Protein AF-A0A8T7BWS6-F1 (afdb_monomer)

Solvent-accessible surface area (backbone atoms only — not comparable to full-atom values): 8109 Å² total; per-residue (Å²): 138,86,87,88,76,85,82,79,82,78,81,79,79,80,74,81,77,80,73,77,82,81,81,38,69,75,46,78,48,73,54,83,67,42,82,46,78,58,85,88,44,56,94,54,42,42,27,29,41,38,41,35,36,41,31,28,43,41,54,54,84,39,82,90,44,67,82,48,80,64,45,87,76,49,72,64,61,97,77,20,35,72,50,74,46,78,51,78,46,79,44,48,64,49,69,88,61,50,89,88,73,85,92,81,78,89,37,79,95,73,46,69,58,68,66,72,57,57,89,63,82,128

Secondary structure (DSSP, 8-state):
------------------------EEEEEEPPPEEE--GGGGGG--EEEEEEEEEEEE-TT-TTSTTSTTTTTS-EETTEEEEEEEEEEEEESSGGG--S-------GGG--HHHHSTT---

Structure (mmCIF, N/CA/C/O backbone):
data_AF-A0A8T7BWS6-F1
#
_entry.id   AF-A0A8T7BWS6-F1
#
loop_
_atom_site.group_PDB
_atom_site.id
_atom_site.type_symbol
_atom_site.label_atom_id
_atom_site.label_alt_id
_atom_site.label_comp_id
_atom_site.label_asym_id
_atom_site.label_entity_id
_atom_site.label_seq_id
_atom_site.pdbx_PDB_ins_code
_atom_site.Cartn_x
_atom_site.Cartn_y
_atom_site.Cartn_z
_atom_site.occupancy
_atom_site.B_iso_or_equiv
_atom_site.auth_seq_id
_atom_site.auth_comp_id
_atom_site.auth_asym_id
_atom_site.auth_atom_id
_atom_site.pdbx_PDB_model_num
ATOM 1 N N . MET A 1 1 ? -60.042 5.443 -34.082 1.00 37.19 1 MET A N 1
ATOM 2 C CA . MET A 1 1 ? -58.979 6.096 -34.874 1.00 37.19 1 MET A CA 1
ATOM 3 C C . MET A 1 1 ? -58.351 7.181 -33.997 1.00 37.19 1 MET A C 1
ATOM 5 O O . MET A 1 1 ? -59.038 8.124 -33.653 1.00 37.19 1 MET A O 1
ATOM 9 N N . TYR A 1 2 ? -57.123 6.916 -33.532 1.00 38.75 2 TYR A N 1
ATOM 10 C CA . TYR A 1 2 ? -56.131 7.760 -32.832 1.00 38.75 2 TYR A CA 1
ATOM 11 C C . TYR A 1 2 ? -56.504 8.662 -31.626 1.00 38.75 2 TYR A C 1
ATOM 13 O O . TYR A 1 2 ? -56.847 9.831 -31.739 1.00 38.75 2 TYR A O 1
ATOM 21 N N . SER A 1 3 ? -56.298 8.036 -30.461 1.00 36.72 3 SER A N 1
ATOM 22 C CA . SER A 1 3 ? -55.851 8.499 -29.135 1.00 36.72 3 SER A CA 1
ATOM 23 C C . SER A 1 3 ? -55.109 9.851 -29.020 1.00 36.72 3 SER A C 1
ATOM 25 O O . SER A 1 3 ? -54.122 10.085 -29.715 1.00 36.72 3 SER A O 1
ATOM 27 N N . TYR A 1 4 ? -55.518 10.674 -28.043 1.00 45.28 4 TYR A N 1
ATOM 28 C CA . TYR A 1 4 ? -54.837 11.892 -27.577 1.00 45.28 4 TYR A CA 1
ATOM 29 C C . TYR A 1 4 ? -54.206 11.630 -26.196 1.00 45.28 4 TYR A C 1
ATOM 31 O O . TYR A 1 4 ? -54.893 11.689 -25.177 1.00 45.28 4 TYR A O 1
ATOM 39 N N . TYR A 1 5 ? -52.896 11.380 -26.138 1.00 45.69 5 TYR A N 1
ATOM 40 C CA . TYR A 1 5 ? -52.129 11.463 -24.891 1.00 45.69 5 TYR A CA 1
ATOM 41 C C . TYR A 1 5 ? -51.283 12.737 -24.926 1.00 45.69 5 TYR A C 1
ATOM 43 O O . TYR A 1 5 ? -50.374 12.871 -25.742 1.00 45.69 5 TYR A O 1
ATOM 51 N N . LYS A 1 6 ? -51.613 13.690 -24.045 1.00 40.09 6 LYS A N 1
ATOM 52 C CA . LYS A 1 6 ? -50.795 14.875 -23.757 1.00 40.09 6 LYS A CA 1
ATOM 53 C C . LYS A 1 6 ? -49.392 14.412 -23.361 1.00 40.09 6 LYS A C 1
ATOM 55 O O . LYS A 1 6 ? -49.219 13.781 -22.321 1.00 40.09 6 LYS A O 1
ATOM 60 N N . SER A 1 7 ? -48.412 14.729 -24.198 1.00 40.06 7 SER A N 1
ATOM 61 C CA . SER A 1 7 ? -46.996 14.473 -23.962 1.00 40.06 7 SER A CA 1
ATOM 62 C C . SER A 1 7 ? -46.521 15.201 -22.703 1.00 40.06 7 SER A C 1
ATOM 64 O O . SER A 1 7 ? -46.311 16.411 -22.716 1.00 40.06 7 SER A O 1
ATOM 66 N N . ILE A 1 8 ? -46.349 14.461 -21.608 1.00 46.03 8 ILE A N 1
ATOM 67 C CA . ILE A 1 8 ? -45.537 14.892 -20.469 1.00 46.03 8 ILE A CA 1
ATOM 68 C C . ILE A 1 8 ? -44.124 14.392 -20.761 1.00 46.03 8 ILE A C 1
ATOM 70 O O . ILE A 1 8 ? -43.786 13.241 -20.495 1.00 46.03 8 ILE A O 1
ATOM 74 N N . THR A 1 9 ? -43.305 15.244 -21.368 1.00 42.84 9 THR A N 1
ATOM 75 C CA . THR A 1 9 ? -41.876 14.975 -21.524 1.00 42.84 9 THR A CA 1
ATOM 76 C C . THR A 1 9 ? -41.209 15.183 -20.166 1.00 42.84 9 THR A C 1
ATOM 78 O O . THR A 1 9 ? -40.908 16.310 -19.780 1.00 42.84 9 T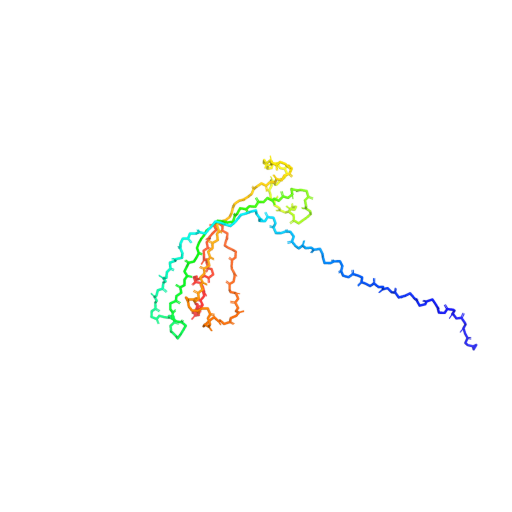HR A O 1
ATOM 81 N N . VAL A 1 10 ? -41.007 14.102 -19.412 1.00 47.25 10 VAL A N 1
ATOM 82 C CA . VAL A 1 10 ? -40.174 14.115 -18.203 1.00 47.25 10 VAL A CA 1
ATOM 83 C C . VAL A 1 10 ? -38.715 14.045 -18.649 1.00 47.25 10 VAL A C 1
ATOM 85 O O . VAL A 1 10 ? -38.227 12.984 -19.030 1.00 47.25 10 VAL A O 1
ATOM 88 N N . ILE A 1 11 ? -38.010 15.178 -18.632 1.00 54.59 11 ILE A N 1
ATOM 89 C CA . ILE A 1 11 ? -36.551 15.189 -18.781 1.00 54.59 11 ILE A CA 1
ATOM 90 C C . ILE A 1 11 ? -35.968 14.764 -17.434 1.00 54.59 11 ILE A C 1
ATOM 92 O O . ILE A 1 11 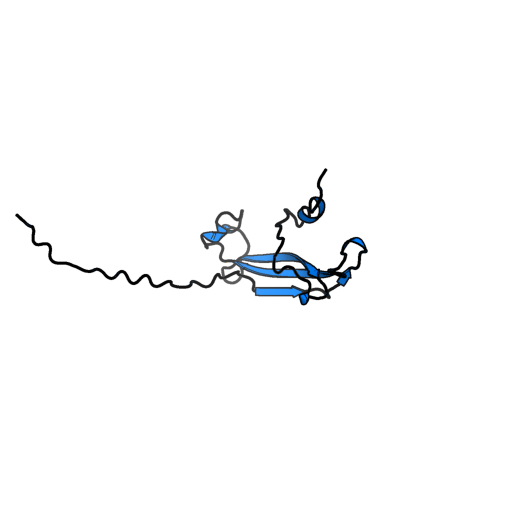? -35.912 15.548 -16.487 1.00 54.59 11 ILE A O 1
ATOM 96 N N . LEU A 1 12 ? -35.564 13.500 -17.337 1.00 49.09 12 LEU A N 1
ATOM 97 C CA . LEU A 1 12 ? -34.852 12.979 -16.178 1.00 49.09 12 LEU A CA 1
ATOM 98 C C . LEU A 1 12 ? -33.389 13.431 -16.284 1.00 49.09 12 LEU A C 1
ATOM 100 O O . LEU A 1 12 ? -32.572 12.796 -16.947 1.00 49.09 12 LEU A O 1
ATOM 104 N N . VAL A 1 13 ? -33.071 14.584 -15.690 1.00 53.34 13 VAL A N 1
ATOM 105 C CA . VAL A 1 13 ? -31.687 15.062 -15.575 1.00 53.34 13 VAL A CA 1
ATOM 106 C C . VAL A 1 13 ? -30.979 14.170 -14.560 1.00 53.34 13 VAL A C 1
ATOM 108 O O . VAL A 1 13 ? -31.113 14.344 -13.351 1.00 53.34 13 VAL A O 1
ATOM 111 N N . LEU A 1 14 ? -30.252 13.175 -15.064 1.00 58.16 14 LEU A N 1
ATOM 112 C CA . LEU A 1 14 ? -29.402 12.302 -14.266 1.00 58.16 14 LEU A CA 1
ATOM 113 C C . LEU A 1 14 ? -28.164 13.109 -13.836 1.00 58.16 14 LEU A C 1
ATOM 115 O O . LEU A 1 14 ? -27.162 13.152 -14.549 1.00 58.16 14 LEU A O 1
ATOM 119 N N . SER A 1 15 ? -28.234 13.814 -12.702 1.00 59.84 15 SER A N 1
ATOM 120 C CA . SER A 1 15 ? -27.034 14.422 -12.128 1.00 59.84 15 SER A CA 1
ATOM 121 C C . SER A 1 15 ? -26.148 13.305 -11.572 1.00 59.84 15 SER A C 1
ATOM 123 O O . SER A 1 15 ? -26.502 12.583 -10.641 1.00 59.84 15 SER A O 1
ATOM 125 N N . CYS A 1 16 ? -24.987 13.114 -12.193 1.00 58.78 16 CYS A N 1
ATOM 126 C CA . CYS A 1 16 ? -23.950 12.252 -11.649 1.00 58.78 16 CYS A CA 1
ATOM 127 C C . CYS A 1 16 ? -23.320 13.001 -10.470 1.00 58.78 16 CYS A C 1
ATOM 129 O O . CYS A 1 16 ? -22.393 13.791 -10.645 1.00 58.78 16 CYS A O 1
ATOM 131 N N . ILE A 1 17 ? -23.882 12.830 -9.271 1.00 66.00 17 ILE A N 1
ATOM 132 C CA . ILE A 1 17 ? -23.239 13.296 -8.043 1.00 66.00 17 ILE A CA 1
ATOM 133 C C . ILE A 1 17 ? -22.002 12.418 -7.861 1.00 66.00 17 ILE A C 1
ATOM 135 O O . ILE A 1 17 ? -22.098 11.249 -7.484 1.00 66.00 17 ILE A O 1
ATOM 139 N N . ILE A 1 18 ? -20.836 12.972 -8.183 1.00 61.50 18 ILE A N 1
ATOM 140 C CA . ILE A 1 18 ? -19.550 12.323 -7.948 1.00 61.50 18 ILE A CA 1
ATOM 141 C C . ILE A 1 18 ? -19.331 12.340 -6.433 1.00 61.50 18 ILE A C 1
ATOM 143 O O . ILE A 1 18 ? -18.831 13.317 -5.882 1.00 61.50 18 ILE A O 1
ATOM 147 N N . PHE A 1 19 ? -19.745 11.280 -5.738 1.00 62.00 19 PHE A N 1
ATOM 148 C CA . PHE A 1 19 ? -19.318 11.071 -4.359 1.00 62.00 19 PHE A CA 1
ATOM 149 C C . PHE A 1 19 ? -17.819 10.755 -4.394 1.00 62.00 19 PHE A C 1
ATOM 151 O O . PHE A 1 19 ? -17.441 9.739 -4.987 1.00 62.00 19 PHE A O 1
ATOM 158 N N . PRO A 1 20 ? -16.945 11.597 -3.813 1.00 59.94 20 PRO A N 1
ATOM 159 C CA . PRO A 1 20 ? -15.534 11.263 -3.741 1.00 59.94 20 PRO A CA 1
ATOM 160 C C . PRO A 1 20 ? -15.390 9.945 -2.978 1.00 59.94 20 PRO A C 1
ATOM 162 O O . PRO A 1 20 ? -15.971 9.756 -1.906 1.00 59.94 20 PRO A O 1
ATOM 165 N N . ALA A 1 21 ? -14.624 9.013 -3.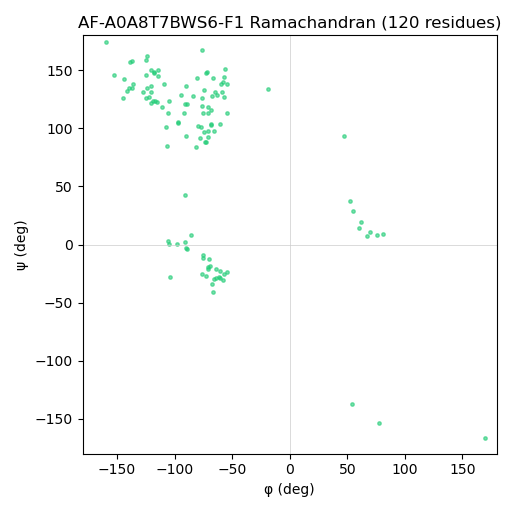542 1.00 60.16 21 ALA A N 1
ATOM 166 C CA . ALA A 1 21 ? -14.272 7.792 -2.842 1.00 60.16 21 ALA A CA 1
ATOM 167 C C . ALA A 1 21 ? -13.378 8.164 -1.649 1.00 60.16 21 ALA A C 1
ATOM 169 O O . ALA A 1 21 ? -12.180 8.390 -1.796 1.00 60.16 21 ALA A O 1
ATOM 170 N N . GLN A 1 22 ? -13.971 8.264 -0.459 1.00 67.88 22 GLN A N 1
ATOM 171 C CA . GLN A 1 22 ? -13.219 8.442 0.777 1.00 67.88 22 GLN A CA 1
ATOM 172 C C . GLN A 1 22 ? -12.445 7.144 1.049 1.00 67.88 22 GLN A C 1
ATOM 174 O O . GLN A 1 22 ? -13.038 6.153 1.468 1.00 67.88 22 GLN A O 1
ATOM 179 N N . ALA A 1 23 ? -11.137 7.147 0.782 1.00 66.81 23 ALA A N 1
ATOM 180 C CA . ALA A 1 23 ? -10.260 5.993 1.004 1.00 66.81 23 ALA A CA 1
ATOM 181 C C . ALA A 1 23 ? -9.921 5.765 2.491 1.00 66.81 23 ALA A C 1
ATOM 183 O O . ALA A 1 23 ? -9.344 4.743 2.848 1.00 66.81 23 ALA A O 1
ATOM 184 N N . GLY A 1 24 ? -10.237 6.732 3.359 1.00 86.88 24 GLY A N 1
ATOM 185 C CA . GLY A 1 24 ? -9.955 6.653 4.793 1.00 86.88 24 GLY A CA 1
ATOM 186 C C . GLY A 1 24 ? -8.464 6.674 5.145 1.00 86.88 24 GLY A C 1
ATOM 187 O O . GLY A 1 24 ? -8.134 6.475 6.302 1.00 86.88 24 GLY A O 1
ATOM 188 N N . ILE A 1 25 ? -7.556 6.908 4.190 1.00 92.94 25 ILE A N 1
ATOM 189 C CA . ILE A 1 25 ? -6.113 7.025 4.450 1.00 92.94 25 ILE A CA 1
ATOM 190 C C . ILE A 1 25 ? -5.829 8.396 5.065 1.00 92.94 25 ILE A C 1
ATOM 192 O O . ILE A 1 25 ? -6.191 9.424 4.494 1.00 92.94 25 ILE A O 1
ATOM 196 N N . THR A 1 26 ? -5.159 8.408 6.212 1.00 94.50 26 THR A N 1
ATOM 197 C CA . THR A 1 26 ? -4.755 9.622 6.933 1.00 94.50 26 THR A CA 1
ATOM 198 C C . THR A 1 26 ? -3.267 9.914 6.771 1.00 94.50 26 THR A C 1
ATOM 200 O O . THR A 1 26 ? -2.864 11.078 6.815 1.00 94.50 26 THR A O 1
ATOM 203 N N . ARG A 1 27 ? -2.435 8.886 6.549 1.00 96.19 27 ARG A N 1
ATOM 204 C CA . ARG A 1 27 ? -0.990 9.050 6.357 1.00 96.19 27 ARG A CA 1
ATOM 205 C C . ARG A 1 27 ? -0.391 7.932 5.509 1.00 96.19 27 ARG A C 1
ATOM 207 O O . ARG A 1 27 ? -0.790 6.776 5.607 1.00 96.19 27 ARG A O 1
ATOM 214 N N . ILE A 1 28 ? 0.622 8.276 4.716 1.00 96.94 28 ILE A N 1
ATOM 215 C CA . ILE A 1 28 ? 1.496 7.317 4.036 1.00 96.94 28 ILE A CA 1
ATOM 216 C C . ILE A 1 28 ? 2.913 7.564 4.542 1.00 96.94 28 ILE A C 1
ATOM 218 O O . ILE A 1 28 ? 3.420 8.680 4.456 1.00 96.94 28 ILE A O 1
ATOM 222 N N . ILE A 1 29 ? 3.532 6.526 5.091 1.00 97.56 29 ILE A N 1
ATOM 223 C CA . ILE A 1 29 ? 4.907 6.546 5.584 1.00 97.56 29 ILE A CA 1
ATOM 224 C C . ILE A 1 29 ? 5.717 5.659 4.648 1.00 97.56 29 ILE A C 1
ATOM 226 O O . ILE A 1 29 ? 5.415 4.474 4.531 1.00 97.56 29 ILE A O 1
ATOM 230 N N . THR A 1 30 ? 6.708 6.229 3.969 1.00 97.25 30 THR A N 1
ATOM 231 C CA . THR A 1 30 ? 7.570 5.535 3.002 1.00 97.25 30 THR A CA 1
ATOM 232 C C . THR A 1 30 ? 8.976 5.364 3.553 1.00 97.25 30 THR A C 1
ATOM 234 O O . THR A 1 30 ? 9.547 6.318 4.085 1.00 97.25 30 THR A O 1
ATOM 237 N N . ASP A 1 31 ? 9.558 4.191 3.334 1.00 96.38 31 ASP A N 1
ATOM 238 C CA . ASP A 1 31 ? 10.990 3.968 3.514 1.00 96.38 31 ASP A CA 1
ATOM 239 C C . ASP A 1 31 ? 11.779 4.570 2.338 1.00 96.38 31 ASP A C 1
ATOM 241 O O . ASP A 1 31 ? 11.212 4.903 1.291 1.00 96.38 31 ASP A O 1
ATOM 245 N N . MET A 1 32 ? 13.105 4.675 2.483 1.00 95.56 32 MET A N 1
ATOM 246 C CA . MET A 1 32 ? 13.964 5.015 1.346 1.00 95.56 32 MET A CA 1
ATOM 247 C C . MET A 1 32 ? 13.872 3.913 0.277 1.00 95.56 32 MET A C 1
ATOM 249 O O . MET A 1 32 ? 14.054 2.736 0.612 1.00 95.56 32 MET A O 1
ATOM 253 N N . PRO A 1 33 ? 13.608 4.260 -0.997 1.00 95.31 33 PRO A N 1
ATOM 254 C CA . PRO A 1 33 ? 13.602 3.286 -2.078 1.00 95.31 33 PRO A CA 1
ATOM 255 C C . PRO A 1 33 ? 14.937 2.548 -2.189 1.00 95.31 33 PRO A C 1
ATOM 257 O O . PRO A 1 33 ? 16.004 3.127 -1.992 1.00 95.31 33 PRO A O 1
ATOM 260 N N . VAL A 1 34 ? 14.868 1.266 -2.539 1.00 96.94 34 VAL A N 1
ATOM 261 C CA . VAL A 1 34 ? 16.047 0.433 -2.803 1.00 96.94 34 VAL A CA 1
ATOM 262 C C . VAL A 1 34 ? 16.036 0.021 -4.265 1.00 96.94 34 VAL A C 1
ATOM 264 O O . VAL A 1 34 ? 15.087 -0.629 -4.709 1.00 96.94 34 VAL A O 1
ATOM 267 N N . THR A 1 35 ? 17.097 0.356 -4.994 1.00 96.31 35 THR A N 1
ATOM 268 C CA . THR A 1 35 ? 17.305 -0.114 -6.367 1.00 96.31 35 THR A CA 1
ATOM 269 C C . THR A 1 35 ? 17.732 -1.577 -6.360 1.00 96.31 35 THR A C 1
ATOM 271 O O . THR A 1 35 ? 18.597 -1.990 -5.588 1.00 96.31 35 THR A O 1
ATOM 274 N N . ILE A 1 36 ? 17.094 -2.365 -7.213 1.00 94.75 36 ILE A N 1
ATOM 275 C CA . ILE A 1 36 ? 17.317 -3.789 -7.409 1.00 94.75 36 ILE A CA 1
ATOM 276 C C . ILE A 1 36 ? 17.677 -3.992 -8.876 1.00 94.75 36 ILE A C 1
ATOM 278 O O . ILE A 1 36 ? 16.931 -3.584 -9.768 1.00 94.75 36 ILE A O 1
ATOM 282 N N . GLU A 1 37 ? 18.796 -4.660 -9.119 1.00 91.69 37 GLU A N 1
ATOM 283 C CA . GLU A 1 37 ? 19.275 -4.984 -10.459 1.00 91.69 37 GLU A CA 1
ATOM 284 C C . GLU A 1 37 ? 19.396 -6.498 -10.608 1.00 91.69 37 GLU A C 1
ATOM 286 O O . GLU A 1 37 ? 19.956 -7.171 -9.743 1.00 91.69 37 GLU A O 1
ATOM 291 N N . PHE A 1 38 ? 18.852 -7.025 -11.702 1.00 84.56 38 PHE A N 1
ATOM 292 C CA . PHE A 1 38 ? 18.965 -8.427 -12.086 1.00 84.56 38 PHE A CA 1
ATOM 293 C C . PHE A 1 38 ? 19.078 -8.527 -13.605 1.00 84.56 38 PHE A C 1
ATOM 295 O O . PHE A 1 38 ? 18.365 -7.823 -14.325 1.00 84.56 38 PHE A O 1
ATOM 302 N N . ASP A 1 39 ? 19.902 -9.459 -14.086 1.00 82.44 39 ASP A N 1
ATOM 303 C CA . ASP A 1 39 ? 20.088 -9.709 -15.522 1.00 82.44 39 ASP A CA 1
ATOM 304 C C . ASP A 1 39 ? 18.766 -10.064 -16.229 1.00 82.44 39 ASP A C 1
ATOM 306 O O . ASP A 1 39 ? 18.549 -9.722 -17.392 1.00 82.44 39 ASP A O 1
ATOM 310 N N . SER A 1 40 ? 17.836 -10.699 -15.508 1.00 81.38 40 SER A N 1
ATOM 311 C CA . SER A 1 40 ? 16.528 -11.110 -16.026 1.00 81.38 40 SER A CA 1
ATOM 312 C C . SER A 1 40 ? 15.561 -9.956 -16.317 1.00 81.38 40 SER A C 1
ATOM 314 O O . SER A 1 40 ? 14.553 -10.177 -16.987 1.00 81.38 40 SER A O 1
ATOM 316 N N . PHE A 1 41 ? 15.838 -8.722 -15.872 1.00 85.12 41 PHE A N 1
ATOM 317 C CA . PHE A 1 41 ? 14.973 -7.568 -16.160 1.00 85.12 41 PHE A CA 1
ATOM 318 C C . PHE A 1 41 ? 15.095 -7.035 -17.595 1.00 85.12 41 PHE A C 1
ATOM 320 O O . PHE A 1 41 ? 14.281 -6.209 -18.022 1.00 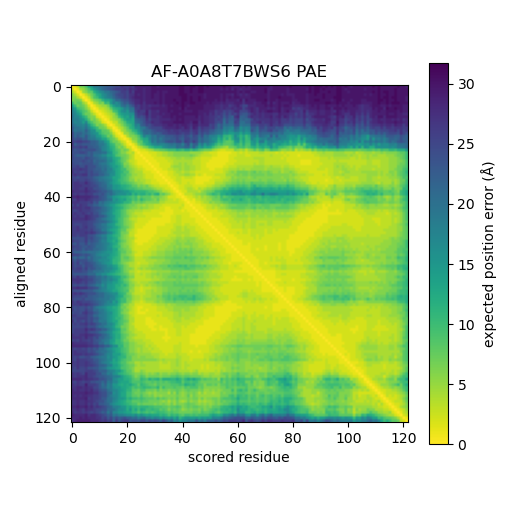85.12 41 PHE A O 1
ATOM 327 N N . GLY A 1 42 ? 16.075 -7.515 -18.364 1.00 87.50 42 GLY A N 1
ATOM 328 C CA . GLY A 1 42 ? 16.205 -7.204 -19.783 1.00 87.50 42 GLY A CA 1
ATOM 329 C C . GLY A 1 42 ? 16.235 -5.698 -20.067 1.00 87.50 42 GLY A C 1
ATOM 330 O O . GLY A 1 42 ? 16.891 -4.922 -19.377 1.00 87.50 42 GLY A O 1
ATOM 331 N N . HIS A 1 43 ? 15.525 -5.259 -21.109 1.00 90.38 43 HIS A N 1
ATOM 332 C CA . HIS A 1 43 ? 15.594 -3.873 -21.597 1.00 90.38 43 HIS A CA 1
ATOM 333 C C . HIS A 1 43 ? 14.938 -2.840 -20.662 1.00 90.38 43 HIS A C 1
ATOM 335 O O . HIS A 1 43 ? 15.260 -1.645 -20.743 1.00 90.38 43 HIS A O 1
ATOM 341 N N . THR A 1 44 ? 14.057 -3.283 -19.757 1.00 93.00 44 THR A N 1
ATOM 342 C CA . THR A 1 44 ? 13.463 -2.424 -18.723 1.00 93.00 44 THR A CA 1
ATOM 343 C C . THR A 1 44 ? 14.518 -1.976 -17.709 1.00 93.00 44 THR A C 1
ATOM 345 O O . THR A 1 44 ? 14.493 -0.822 -17.288 1.00 93.00 44 THR A O 1
ATOM 348 N N . GLY A 1 45 ? 15.509 -2.827 -17.421 1.00 94.19 45 GLY A N 1
ATOM 349 C CA . GLY A 1 45 ? 16.622 -2.520 -16.524 1.00 94.19 45 GLY A CA 1
ATOM 350 C C . GLY A 1 45 ? 16.243 -2.597 -15.044 1.00 94.19 45 GLY A C 1
ATOM 351 O O . GLY A 1 45 ? 15.344 -3.341 -14.666 1.00 94.19 45 GLY A O 1
ATOM 352 N N . ALA A 1 46 ? 16.955 -1.845 -14.205 1.00 96.00 46 ALA A N 1
ATOM 353 C CA . ALA A 1 46 ? 16.776 -1.838 -12.756 1.00 96.00 46 ALA A CA 1
ATOM 354 C C . ALA A 1 46 ? 15.337 -1.510 -12.320 1.00 96.00 46 ALA A C 1
ATOM 356 O O . ALA A 1 46 ? 14.619 -0.750 -12.975 1.00 96.00 46 ALA A O 1
ATOM 357 N N . TYR A 1 47 ? 14.945 -2.033 -11.161 1.00 95.25 47 TYR A N 1
ATOM 358 C CA . TYR A 1 47 ? 13.674 -1.735 -10.509 1.00 95.25 47 TYR A CA 1
ATOM 359 C C . TYR A 1 47 ? 13.903 -1.070 -9.154 1.00 95.25 47 TYR A C 1
ATOM 361 O O . TYR A 1 47 ? 14.843 -1.395 -8.439 1.00 95.25 47 TYR A O 1
ATOM 369 N N . GLU A 1 48 ? 13.003 -0.182 -8.755 1.00 96.56 48 GLU A N 1
ATOM 370 C CA . GLU A 1 48 ? 12.925 0.329 -7.392 1.00 96.56 48 GLU A CA 1
ATOM 371 C C . GLU A 1 48 ? 11.917 -0.483 -6.581 1.00 96.56 48 GLU A C 1
ATOM 373 O O . GLU A 1 48 ? 10.752 -0.640 -6.965 1.00 96.56 48 GLU A O 1
ATOM 378 N N . LYS A 1 49 ? 12.360 -0.942 -5.411 1.00 95.38 49 LYS A N 1
ATOM 379 C CA . LYS A 1 49 ? 11.498 -1.424 -4.337 1.00 95.38 49 LYS A CA 1
ATOM 380 C C . LYS A 1 49 ? 11.164 -0.259 -3.415 1.00 95.38 49 LYS A C 1
ATOM 382 O O . LYS A 1 49 ? 12.055 0.303 -2.780 1.00 95.38 49 LYS A O 1
ATOM 387 N N . ILE A 1 50 ? 9.876 0.030 -3.283 1.00 96.81 50 ILE A N 1
ATOM 388 C CA . ILE A 1 50 ? 9.344 1.042 -2.371 1.00 96.81 50 ILE A CA 1
ATOM 389 C C . ILE A 1 50 ? 8.454 0.334 -1.353 1.00 96.81 50 ILE A C 1
ATOM 391 O O . ILE A 1 50 ? 7.503 -0.362 -1.715 1.00 96.81 50 ILE A O 1
ATOM 395 N N . THR A 1 51 ? 8.766 0.502 -0.076 1.00 96.31 51 THR A N 1
ATOM 396 C CA . THR A 1 51 ? 8.010 -0.076 1.037 1.00 96.31 51 THR A CA 1
ATOM 397 C C . THR A 1 51 ? 7.556 1.004 1.995 1.00 96.31 51 THR A C 1
ATOM 399 O O . THR A 1 51 ? 8.041 2.136 1.964 1.00 96.31 51 THR A O 1
ATOM 402 N N . GLY A 1 52 ? 6.580 0.659 2.823 1.00 95.81 52 GLY A N 1
ATOM 403 C CA . GLY A 1 52 ? 6.096 1.569 3.837 1.00 95.81 52 GLY A CA 1
ATOM 404 C C . GLY A 1 52 ? 4.824 1.081 4.503 1.00 95.81 52 GLY A C 1
ATOM 405 O O . GLY A 1 52 ? 4.423 -0.075 4.355 1.00 95.81 52 GLY A O 1
ATOM 406 N N . THR A 1 53 ? 4.183 1.986 5.234 1.00 96.19 53 THR A N 1
ATOM 407 C CA . THR A 1 53 ? 2.920 1.755 5.940 1.00 96.19 53 THR A CA 1
ATOM 408 C C . THR A 1 53 ? 1.909 2.828 5.558 1.00 96.19 53 THR A C 1
ATOM 410 O O . THR A 1 53 ? 2.217 4.019 5.595 1.00 96.19 53 THR A O 1
ATOM 413 N N . VAL A 1 54 ? 0.695 2.409 5.209 1.00 95.56 54 VAL A N 1
ATOM 414 C CA . VAL A 1 54 ? -0.473 3.291 5.169 1.00 95.56 54 VAL A CA 1
ATOM 415 C C . VAL A 1 54 ? -1.154 3.274 6.530 1.00 95.56 54 VAL A C 1
ATOM 417 O O . VAL A 1 54 ? -1.320 2.216 7.135 1.00 95.56 54 VAL A O 1
ATOM 420 N N . GLU A 1 55 ? -1.537 4.445 7.013 1.00 96.56 55 GLU A N 1
ATOM 421 C CA . GLU A 1 55 ? -2.370 4.628 8.198 1.00 96.56 55 GLU A CA 1
ATOM 422 C C . GLU A 1 55 ? -3.697 5.230 7.759 1.00 96.56 55 GLU A C 1
ATOM 424 O O . GLU A 1 55 ? -3.744 6.045 6.829 1.00 96.56 55 GLU A O 1
ATOM 429 N N . GLY A 1 56 ? -4.775 4.837 8.422 1.00 95.00 56 GLY A N 1
ATOM 430 C CA . GLY A 1 56 ? -6.095 5.333 8.096 1.00 95.00 56 GLY A CA 1
ATOM 431 C C . GLY A 1 56 ? -7.099 5.170 9.218 1.00 95.00 56 GLY A C 1
ATOM 432 O O . GLY A 1 56 ? -6.824 4.577 10.256 1.00 95.00 56 GLY A O 1
ATOM 433 N N . GLU A 1 57 ? -8.279 5.719 8.982 1.00 95.44 57 GLU A N 1
ATOM 434 C CA . GLU A 1 57 ? -9.420 5.688 9.877 1.00 95.44 57 GLU A CA 1
ATOM 435 C C . GLU A 1 57 ? -10.685 5.391 9.072 1.00 95.44 57 GLU A C 1
ATOM 437 O O . GLU A 1 57 ? -10.928 6.000 8.023 1.00 95.44 57 GLU A O 1
ATOM 442 N N . ILE A 1 58 ? -11.513 4.480 9.576 1.00 94.44 58 ILE A N 1
ATOM 443 C CA . ILE A 1 58 ? -12.779 4.087 8.955 1.00 94.44 58 ILE A CA 1
ATOM 444 C C . ILE A 1 58 ? -13.950 4.256 9.920 1.00 94.44 58 ILE A C 1
ATOM 446 O O . ILE A 1 58 ? -13.808 4.068 11.125 1.00 94.44 58 ILE A O 1
ATOM 450 N N . ASP A 1 59 ? -15.114 4.619 9.382 1.00 93.44 59 ASP A N 1
ATOM 451 C CA . ASP A 1 59 ? -16.368 4.607 10.137 1.00 93.44 59 ASP A CA 1
ATOM 452 C C . ASP A 1 59 ? -16.857 3.151 10.259 1.00 93.44 59 ASP A C 1
ATOM 454 O O . ASP A 1 59 ? -17.087 2.517 9.218 1.00 93.44 59 ASP A O 1
ATOM 458 N N . PRO A 1 60 ? -17.000 2.604 11.482 1.00 94.12 60 PRO A N 1
ATOM 459 C CA . PRO A 1 60 ? -17.496 1.244 11.688 1.00 94.12 60 PRO A CA 1
ATOM 460 C C . PRO A 1 60 ? -18.951 1.061 11.229 1.00 94.12 60 PRO A C 1
ATOM 462 O O . PRO A 1 60 ? -19.360 -0.057 10.931 1.00 94.12 60 PRO A O 1
ATOM 465 N N . ASN A 1 61 ? -19.728 2.145 11.118 1.00 93.50 61 ASN A N 1
ATOM 466 C CA . ASN A 1 61 ? -21.129 2.110 10.690 1.00 93.50 61 ASN A CA 1
ATOM 467 C C . ASN A 1 61 ? -21.301 2.240 9.170 1.00 93.50 61 ASN A C 1
ATOM 469 O O . ASN A 1 61 ? -22.422 2.157 8.658 1.00 93.50 61 ASN A O 1
ATOM 473 N N . ASP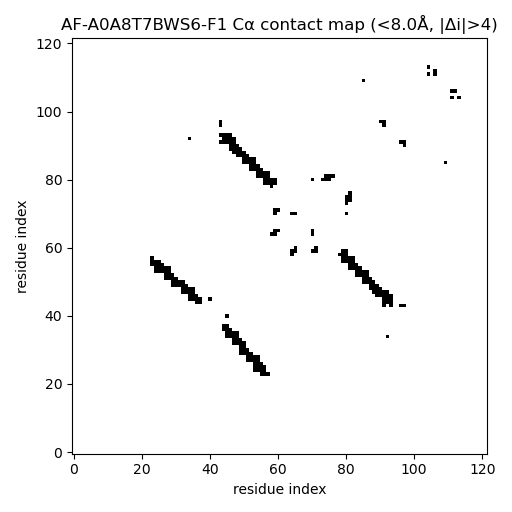 A 1 62 ? -20.216 2.453 8.421 1.00 92.19 62 ASP A N 1
ATOM 474 C CA . ASP A 1 62 ? -20.294 2.517 6.969 1.00 92.19 62 ASP A CA 1
ATOM 475 C C . ASP A 1 62 ? -20.652 1.140 6.398 1.00 92.19 62 ASP A C 1
ATOM 477 O O . ASP A 1 62 ? -19.981 0.133 6.630 1.00 92.19 62 ASP A O 1
ATOM 481 N N . ARG A 1 63 ? -21.692 1.101 5.560 1.00 92.12 63 ARG A N 1
ATOM 482 C CA . ARG A 1 63 ? -22.175 -0.118 4.897 1.00 92.12 63 ARG A CA 1
ATOM 483 C C . ARG A 1 63 ? -21.084 -0.852 4.099 1.00 92.12 63 ARG A C 1
ATOM 485 O O . ARG A 1 63 ? -21.229 -2.052 3.846 1.00 92.12 63 ARG A O 1
ATOM 492 N N . ARG A 1 64 ? -20.028 -0.152 3.671 1.00 90.12 64 ARG A N 1
ATOM 493 C CA . ARG A 1 64 ? -18.859 -0.715 2.971 1.00 90.12 64 ARG A CA 1
ATOM 494 C C . ARG A 1 64 ? -17.960 -1.559 3.875 1.00 90.12 64 ARG A C 1
ATOM 496 O O . ARG A 1 64 ? -17.223 -2.387 3.355 1.00 90.12 64 ARG A O 1
ATOM 503 N N . HIS A 1 65 ? -18.024 -1.370 5.190 1.00 91.06 65 HIS A N 1
ATOM 504 C CA . HIS A 1 65 ? -17.167 -2.046 6.164 1.00 91.06 65 HIS A CA 1
ATOM 505 C C . HIS A 1 65 ? -17.886 -3.141 6.957 1.00 91.06 65 HIS A C 1
ATOM 507 O O . HIS A 1 65 ? -17.271 -3.765 7.811 1.00 91.06 65 HIS A O 1
ATOM 513 N N . ARG A 1 66 ? -19.164 -3.415 6.661 1.00 89.69 66 ARG A N 1
ATOM 514 C CA . ARG A 1 66 ? -19.996 -4.364 7.424 1.00 89.69 66 ARG A CA 1
ATOM 515 C C . ARG A 1 66 ? -19.430 -5.789 7.510 1.00 89.69 66 ARG A C 1
ATOM 517 O O . ARG A 1 66 ? -19.790 -6.527 8.415 1.00 89.69 66 ARG A O 1
ATOM 524 N N . ASP A 1 67 ? -18.610 -6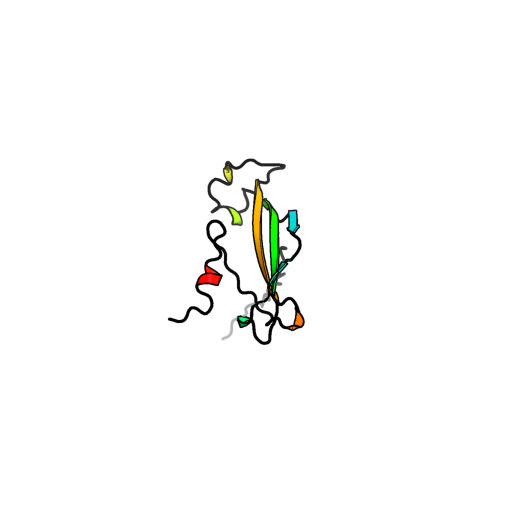.174 6.533 1.00 93.75 67 ASP A N 1
ATOM 525 C CA . ASP A 1 67 ? -18.025 -7.516 6.436 1.00 93.75 67 ASP A CA 1
ATOM 526 C C . ASP A 1 67 ? -16.675 -7.610 7.175 1.00 93.75 67 ASP A C 1
ATOM 528 O O . ASP A 1 67 ? -16.066 -8.679 7.231 1.00 93.75 67 ASP A O 1
ATOM 532 N N . ILE A 1 68 ? -16.181 -6.496 7.732 1.00 92.50 68 ILE A N 1
ATOM 533 C CA . ILE A 1 68 ? -14.998 -6.491 8.589 1.00 92.50 68 ILE A CA 1
ATOM 534 C C . ILE A 1 68 ? -15.409 -7.065 9.942 1.00 92.50 68 ILE A C 1
ATOM 536 O O . ILE A 1 68 ? -16.191 -6.472 10.679 1.00 92.50 68 ILE A O 1
ATOM 540 N N . VAL A 1 69 ? -14.865 -8.236 10.254 1.00 95.19 69 VAL A N 1
ATOM 541 C CA . VAL A 1 69 ? -15.097 -8.925 11.526 1.00 95.19 69 VAL A CA 1
ATOM 542 C C . VAL A 1 69 ? -14.643 -8.040 12.693 1.00 95.19 69 VAL A C 1
ATOM 544 O O . VAL A 1 69 ? -13.589 -7.408 12.612 1.00 95.19 69 VAL A O 1
ATOM 547 N N . ASP A 1 70 ? -15.449 -8.009 13.756 1.00 95.69 70 ASP A N 1
ATOM 548 C CA . ASP A 1 70 ? -15.222 -7.282 15.015 1.00 95.69 70 ASP A CA 1
ATOM 549 C C . ASP A 1 70 ? -15.080 -5.752 14.884 1.00 95.69 70 ASP A C 1
ATOM 551 O O . ASP A 1 70 ? -14.633 -5.079 15.817 1.00 95.69 70 ASP A O 1
ATOM 555 N N . ILE A 1 71 ? -15.456 -5.164 13.742 1.00 95.12 71 ILE A N 1
ATOM 556 C CA . ILE A 1 71 ? -15.353 -3.711 13.536 1.00 95.12 71 ILE A CA 1
ATOM 557 C C . ILE A 1 71 ? -16.254 -2.905 14.484 1.00 95.12 71 ILE A C 1
ATOM 559 O O . ILE A 1 71 ? -15.929 -1.773 14.835 1.00 95.12 71 ILE A O 1
ATOM 563 N N . ASP A 1 72 ? -17.367 -3.491 14.914 1.00 93.19 72 ASP A N 1
ATOM 564 C CA . ASP A 1 72 ? -18.352 -2.911 15.826 1.00 93.19 72 ASP A CA 1
ATOM 565 C C . ASP A 1 72 ? -17.853 -2.825 17.275 1.00 93.19 72 ASP A C 1
ATOM 567 O O . ASP A 1 72 ? -18.275 -1.941 18.022 1.00 93.19 72 ASP A O 1
ATOM 571 N N . ILE A 1 73 ? -16.927 -3.707 17.660 1.00 95.38 73 ILE A N 1
ATOM 572 C CA . ILE A 1 73 ? -16.306 -3.735 18.992 1.00 95.38 73 ILE A CA 1
ATOM 573 C C . ILE A 1 73 ? -14.867 -3.199 19.000 1.00 95.38 73 ILE A C 1
ATOM 575 O O . ILE A 1 73 ? -14.218 -3.172 20.050 1.00 95.38 73 ILE A O 1
ATOM 579 N N . ALA A 1 74 ? -14.350 -2.765 17.849 1.00 95.88 74 ALA A N 1
ATOM 580 C CA . ALA A 1 74 ? -13.009 -2.213 17.736 1.00 95.88 74 ALA A CA 1
ATOM 581 C C . ALA A 1 74 ? -12.885 -0.865 18.484 1.00 95.88 74 ALA A C 1
ATOM 583 O O . ALA A 1 74 ? -13.809 -0.047 18.458 1.00 95.88 74 ALA A O 1
ATOM 584 N N . PRO A 1 75 ? -11.734 -0.575 19.125 1.00 96.44 75 PRO A N 1
ATOM 585 C CA . PRO A 1 75 ? -11.499 0.719 19.755 1.00 96.44 75 PRO A CA 1
ATOM 586 C C . PRO A 1 75 ? -11.628 1.870 18.756 1.00 96.44 75 PRO A C 1
ATOM 588 O O . PRO A 1 75 ? -11.134 1.790 17.629 1.00 96.44 75 PRO A O 1
ATOM 591 N N . THR A 1 76 ? -12.240 2.971 19.196 1.00 95.94 76 THR A N 1
ATOM 592 C CA . THR A 1 76 ? -12.448 4.149 18.349 1.00 95.94 76 THR A CA 1
ATOM 593 C C . THR A 1 76 ? -11.785 5.395 18.921 1.00 95.94 76 THR A C 1
ATOM 595 O O . THR A 1 76 ? -11.644 5.562 20.131 1.00 95.94 76 THR A O 1
ATOM 598 N N . THR A 1 77 ? -11.385 6.300 18.031 1.00 93.50 77 THR A N 1
ATOM 599 C CA . THR A 1 77 ? -11.034 7.686 18.359 1.00 93.50 77 THR A CA 1
ATOM 600 C C . THR A 1 77 ? -11.890 8.586 17.480 1.00 93.50 77 THR A C 1
ATOM 602 O O . THR A 1 77 ? -11.937 8.403 16.267 1.00 93.50 77 THR A O 1
ATOM 605 N N . ASN A 1 78 ? -12.626 9.522 18.086 1.00 92.62 78 ASN A N 1
ATOM 606 C CA . ASN A 1 78 ? -13.586 10.385 17.382 1.00 92.62 78 ASN A CA 1
ATOM 607 C C . ASN A 1 78 ? -14.610 9.607 16.526 1.00 92.62 78 ASN A C 1
ATOM 609 O O . ASN A 1 78 ? -14.968 10.035 15.429 1.00 92.62 78 ASN A O 1
ATOM 613 N N . GLY A 1 79 ? -15.063 8.446 17.015 1.00 93.75 79 GLY A N 1
ATOM 614 C CA . GLY A 1 79 ? -16.061 7.615 16.334 1.00 93.75 79 GLY A CA 1
ATOM 615 C C . GLY A 1 79 ? -15.537 6.819 15.135 1.00 93.75 79 GLY A C 1
ATOM 616 O O . GLY A 1 79 ? -16.337 6.210 14.433 1.00 93.75 79 GLY A O 1
ATOM 617 N N . LYS A 1 80 ? -14.220 6.798 14.894 1.00 95.31 80 LYS A N 1
ATOM 618 C CA . LYS A 1 80 ? -13.600 6.010 13.822 1.00 95.31 80 LYS A CA 1
ATOM 619 C C . LYS A 1 80 ? -12.637 4.966 14.364 1.00 95.31 80 LYS A C 1
ATOM 621 O O . LYS A 1 80 ? -11.969 5.193 15.372 1.00 95.31 80 LYS A O 1
ATOM 626 N N . VAL A 1 81 ? -12.538 3.848 13.653 1.00 96.06 81 VAL A N 1
ATOM 627 C CA . VAL A 1 81 ? -11.567 2.780 13.903 1.00 96.06 81 VAL A CA 1
ATOM 628 C C . VAL A 1 81 ? -10.296 3.089 13.121 1.00 96.06 81 VAL A C 1
ATOM 630 O O . VAL A 1 81 ? -10.331 3.210 11.894 1.00 96.06 81 VAL A O 1
ATOM 633 N N . ALA A 1 82 ? -9.172 3.225 13.822 1.00 94.94 82 ALA A N 1
ATOM 634 C CA . ALA A 1 82 ? -7.870 3.422 13.195 1.00 94.94 82 ALA A CA 1
ATOM 635 C C . ALA A 1 82 ? -7.291 2.086 12.705 1.00 94.94 82 ALA A C 1
ATOM 637 O O . ALA A 1 82 ? -7.410 1.060 13.374 1.00 94.94 82 ALA A O 1
ATOM 638 N N . TYR A 1 83 ? -6.615 2.101 11.559 1.00 93.25 83 TYR A N 1
ATOM 639 C CA . TYR A 1 83 ? -5.923 0.943 11.002 1.00 93.25 83 TYR A CA 1
ATOM 640 C C . TYR A 1 83 ? -4.552 1.329 10.445 1.00 93.25 83 TYR A C 1
ATOM 642 O O . TYR A 1 83 ? -4.285 2.482 10.100 1.00 93.25 83 TYR A O 1
ATOM 650 N N . ARG A 1 84 ? -3.667 0.333 10.339 1.00 94.00 84 ARG A N 1
ATOM 651 C CA . ARG A 1 84 ? -2.369 0.451 9.666 1.00 94.00 84 ARG A CA 1
ATOM 652 C C . ARG A 1 84 ? -2.140 -0.785 8.807 1.00 94.00 84 ARG A C 1
ATOM 654 O O . ARG A 1 84 ? -2.426 -1.895 9.250 1.00 94.00 84 ARG A O 1
ATOM 661 N N . ALA A 1 85 ? -1.617 -0.604 7.600 1.00 92.06 85 ALA A N 1
ATOM 662 C CA . ALA A 1 85 ? -1.300 -1.706 6.698 1.00 92.06 85 ALA A CA 1
ATOM 663 C C . ALA A 1 85 ? 0.034 -1.462 5.977 1.00 92.06 85 ALA A C 1
ATOM 665 O O . ALA A 1 85 ? 0.267 -0.358 5.482 1.00 92.06 85 ALA A O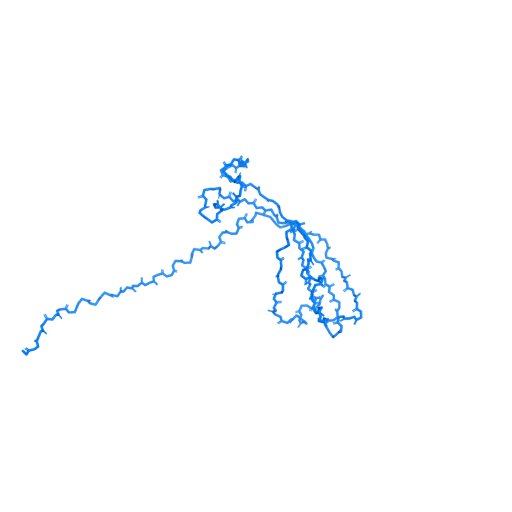 1
ATOM 666 N N . PRO A 1 86 ? 0.923 -2.463 5.88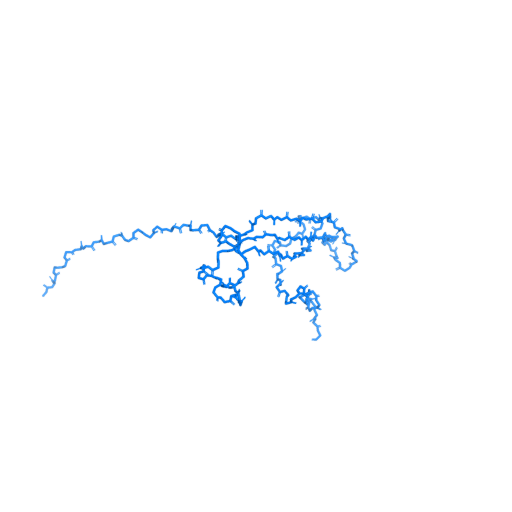3 1.00 92.94 86 PRO A N 1
ATOM 667 C CA . PRO A 1 86 ? 2.135 -2.328 5.093 1.00 92.94 86 PRO A CA 1
ATOM 668 C C . PRO A 1 86 ? 1.809 -2.353 3.596 1.00 92.94 86 PRO A C 1
ATOM 670 O O . PRO A 1 86 ? 0.902 -3.064 3.159 1.00 92.94 86 PRO A O 1
ATOM 673 N N . PHE A 1 87 ? 2.597 -1.644 2.794 1.00 92.56 87 PHE A N 1
ATOM 674 C CA . PHE A 1 87 ? 2.558 -1.738 1.336 1.00 92.56 87 PHE A CA 1
ATOM 675 C C . PHE A 1 87 ? 3.938 -2.060 0.758 1.00 92.56 87 PHE A C 1
ATOM 677 O O . PHE A 1 87 ? 4.981 -1.873 1.388 1.00 92.56 87 PHE A O 1
ATOM 684 N N . TYR A 1 88 ? 3.928 -2.582 -0.464 1.00 93.62 88 TYR A N 1
ATOM 685 C CA . TYR A 1 88 ? 5.120 -2.935 -1.220 1.00 93.62 88 TYR A CA 1
ATOM 686 C C . TYR A 1 88 ? 4.858 -2.645 -2.693 1.00 93.62 88 TYR A C 1
ATOM 688 O O . TYR A 1 88 ? 3.887 -3.149 -3.255 1.00 93.62 88 TYR A O 1
ATOM 696 N N . ILE A 1 89 ? 5.730 -1.858 -3.310 1.00 93.94 89 ILE A N 1
ATOM 697 C CA . ILE A 1 89 ? 5.679 -1.505 -4.725 1.00 93.94 89 ILE A CA 1
ATOM 698 C C . ILE A 1 89 ? 7.013 -1.899 -5.346 1.00 93.94 89 ILE A C 1
ATOM 700 O O . ILE A 1 89 ? 8.075 -1.621 -4.791 1.00 93.94 89 ILE A O 1
ATOM 704 N N . LEU A 1 90 ? 6.935 -2.530 -6.512 1.00 93.19 90 LEU A N 1
ATOM 705 C CA . LEU A 1 90 ? 8.070 -2.778 -7.385 1.00 93.19 90 LEU A CA 1
ATOM 706 C C . LEU A 1 90 ? 7.769 -2.096 -8.721 1.00 93.19 90 LEU A C 1
ATOM 708 O O . LEU A 1 90 ? 6.737 -2.380 -9.331 1.00 93.19 90 LEU A O 1
ATOM 712 N N . ARG A 1 91 ? 8.630 -1.173 -9.150 1.00 94.25 91 ARG A N 1
ATOM 713 C CA . ARG A 1 91 ? 8.470 -0.430 -10.413 1.00 94.25 91 ARG A CA 1
ATOM 714 C C . ARG A 1 91 ? 9.808 -0.287 -11.139 1.00 94.25 91 ARG A C 1
ATOM 716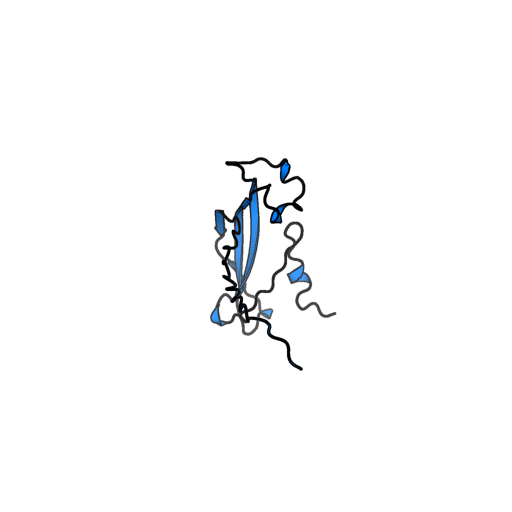 O O . ARG A 1 91 ? 10.828 -0.326 -10.458 1.00 94.25 91 ARG A O 1
ATOM 723 N N . PRO A 1 92 ? 9.835 -0.078 -12.465 1.00 95.50 92 PRO A N 1
ATOM 724 C CA . PRO A 1 92 ? 11.069 0.288 -13.154 1.00 95.50 92 PRO A CA 1
ATOM 725 C C . PRO A 1 92 ? 11.702 1.531 -12.523 1.00 95.50 92 PRO A C 1
ATOM 727 O O . PRO A 1 92 ? 10.988 2.481 -12.194 1.00 95.50 92 PRO A O 1
ATOM 730 N N . ALA A 1 93 ? 13.025 1.525 -12.363 1.00 95.88 93 ALA A N 1
ATOM 731 C CA . ALA A 1 93 ? 13.766 2.675 -11.849 1.00 95.88 93 ALA A CA 1
ATOM 732 C C . ALA A 1 93 ? 13.702 3.870 -12.812 1.00 95.88 93 ALA A C 1
ATOM 734 O O . ALA A 1 93 ? 13.694 5.015 -12.376 1.00 95.88 93 ALA A O 1
ATOM 735 N N . ASP A 1 94 ? 13.586 3.597 -14.115 1.00 95.00 94 ASP A N 1
ATOM 736 C CA . ASP A 1 94 ? 13.205 4.573 -15.133 1.00 95.00 94 ASP A CA 1
ATOM 737 C C . ASP A 1 94 ? 11.694 4.458 -15.423 1.00 95.00 94 ASP A C 1
ATOM 739 O O . ASP A 1 94 ? 11.268 3.517 -16.105 1.00 95.00 94 ASP A O 1
ATOM 743 N N . PRO A 1 95 ? 10.858 5.403 -14.949 1.00 92.94 95 PRO A N 1
ATOM 744 C CA . PRO A 1 95 ? 9.412 5.348 -15.150 1.00 92.94 95 PRO A CA 1
ATOM 745 C C . PRO A 1 95 ? 8.988 5.373 -16.623 1.00 92.94 95 PRO A C 1
ATOM 747 O O . PRO A 1 95 ? 7.896 4.903 -16.939 1.00 92.94 95 PRO A O 1
ATOM 750 N N . THR A 1 96 ? 9.828 5.887 -17.531 1.00 95.94 96 THR A N 1
ATOM 751 C CA . THR A 1 96 ? 9.524 5.931 -18.973 1.00 95.94 96 THR A CA 1
ATOM 752 C C . THR A 1 96 ? 9.527 4.542 -19.615 1.00 95.94 96 THR A C 1
ATOM 754 O O . THR A 1 96 ? 8.916 4.344 -20.663 1.00 95.94 96 THR A O 1
ATOM 757 N N . LYS A 1 97 ? 10.151 3.557 -18.954 1.00 94.88 97 LYS A N 1
ATOM 758 C CA . LYS A 1 97 ? 10.190 2.151 -19.376 1.00 94.88 97 LYS A CA 1
ATOM 759 C C . LYS A 1 97 ? 9.055 1.300 -18.801 1.00 94.88 97 LYS A C 1
ATOM 761 O O . LYS A 1 97 ? 9.017 0.090 -19.031 1.00 94.88 97 LYS A O 1
ATOM 766 N N . ALA A 1 98 ? 8.134 1.893 -18.039 1.00 92.94 98 ALA A N 1
ATOM 767 C CA . ALA A 1 98 ? 6.953 1.193 -17.547 1.00 92.94 98 ALA A CA 1
ATOM 768 C C . ALA A 1 98 ? 5.938 0.937 -18.674 1.00 92.94 98 ALA A C 1
ATOM 770 O O . ALA A 1 98 ? 5.758 1.748 -19.575 1.00 92.94 98 ALA A O 1
ATOM 771 N N . ASN A 1 99 ? 5.199 -0.171 -18.588 1.00 91.31 99 ASN A N 1
ATOM 772 C CA . ASN A 1 99 ? 4.175 -0.538 -19.577 1.00 91.31 99 ASN A CA 1
ATOM 773 C C . ASN A 1 99 ? 2.788 0.090 -19.309 1.00 91.31 99 ASN A C 1
ATOM 775 O O . ASN A 1 99 ? 1.801 -0.297 -19.935 1.00 91.31 99 ASN A O 1
ATOM 779 N N . GLY A 1 100 ? 2.696 1.010 -18.342 1.00 91.94 100 GLY A N 1
ATOM 780 C CA . GLY A 1 100 ? 1.456 1.697 -17.966 1.00 91.94 100 GLY A CA 1
ATOM 781 C C . GLY A 1 100 ? 0.405 0.827 -17.264 1.00 91.94 100 GLY A C 1
ATOM 782 O O . GLY A 1 100 ? -0.729 1.273 -17.103 1.00 91.94 100 GLY A O 1
ATOM 783 N N . ARG A 1 101 ? 0.738 -0.404 -16.850 1.00 91.69 101 ARG A N 1
ATOM 784 C CA . ARG A 1 101 ? -0.184 -1.320 -16.158 1.00 91.69 101 ARG A CA 1
ATOM 785 C C . ARG A 1 101 ? 0.272 -1.594 -14.729 1.00 91.69 101 ARG A C 1
ATOM 787 O O . ARG A 1 101 ? 1.464 -1.612 -14.436 1.00 91.69 101 ARG A O 1
ATOM 794 N N . ILE A 1 102 ? -0.693 -1.863 -13.850 1.00 91.25 102 ILE A N 1
ATOM 795 C CA . ILE A 1 102 ? -0.437 -2.302 -12.477 1.00 91.25 102 ILE A CA 1
ATOM 796 C C . ILE A 1 102 ? -0.729 -3.796 -12.392 1.00 91.25 102 ILE A C 1
ATOM 798 O O . ILE A 1 102 ? -1.843 -4.236 -12.671 1.00 91.25 102 ILE A O 1
ATOM 802 N N . PHE A 1 103 ? 0.267 -4.562 -11.961 1.00 89.38 103 PHE A N 1
ATOM 803 C CA . PHE A 1 103 ? 0.053 -5.908 -11.456 1.00 89.38 103 PHE A CA 1
ATOM 804 C C . PHE A 1 103 ? -0.145 -5.823 -9.942 1.00 89.38 103 PHE A C 1
ATOM 806 O O . PHE A 1 103 ? 0.760 -5.417 -9.213 1.00 89.38 103 PHE A O 1
ATOM 813 N N . TYR A 1 104 ? -1.353 -6.137 -9.479 1.00 89.25 104 TYR A N 1
ATOM 814 C CA . TYR A 1 104 ? -1.771 -5.934 -8.096 1.00 89.25 104 TYR A CA 1
ATOM 815 C C . TYR A 1 104 ? -2.179 -7.252 -7.452 1.00 89.25 104 TYR A C 1
ATOM 817 O O . TYR A 1 104 ? -2.910 -8.043 -8.044 1.00 89.25 104 TYR A O 1
ATOM 825 N N . ALA A 1 105 ? -1.740 -7.459 -6.213 1.00 87.25 105 ALA A N 1
ATOM 826 C CA . ALA A 1 105 ? -2.119 -8.613 -5.423 1.00 87.25 105 ALA A CA 1
ATOM 827 C C . ALA A 1 105 ? -2.325 -8.226 -3.961 1.00 87.25 105 ALA A C 1
ATOM 829 O O . ALA A 1 105 ? -1.466 -7.595 -3.343 1.00 87.25 105 ALA A O 1
ATOM 830 N N . VAL A 1 106 ? -3.447 -8.671 -3.398 1.00 82.50 106 VAL A N 1
ATOM 831 C CA . VAL A 1 106 ? -3.716 -8.594 -1.962 1.00 82.50 106 VAL A CA 1
ATOM 832 C C . VAL A 1 106 ? -3.362 -9.935 -1.347 1.00 82.50 106 VAL A C 1
ATOM 834 O O . VAL A 1 106 ? -4.067 -10.927 -1.513 1.00 82.50 106 VAL A O 1
ATOM 837 N N . GLY A 1 107 ? -2.225 -9.976 -0.660 1.00 78.50 107 GLY A N 1
ATOM 838 C CA . GLY A 1 107 ? -1.774 -11.172 0.035 1.00 78.50 107 GLY A CA 1
ATOM 839 C C . GLY A 1 107 ? -2.402 -11.288 1.416 1.00 78.50 107 GLY A C 1
ATOM 840 O O . GLY A 1 107 ? -2.263 -10.379 2.236 1.00 78.50 107 GLY A O 1
ATOM 841 N N . ASN A 1 108 ? -3.003 -12.438 1.725 1.00 77.00 108 ASN A N 1
ATOM 842 C CA . ASN A 1 108 ? -3.353 -12.755 3.108 1.00 77.00 108 ASN A CA 1
ATOM 843 C C . ASN A 1 108 ? -2.082 -12.710 3.981 1.00 77.00 108 ASN A C 1
ATOM 845 O O . ASN A 1 108 ? -1.075 -13.336 3.641 1.00 77.00 108 ASN A O 1
ATOM 849 N N . ARG A 1 109 ? -2.121 -11.945 5.079 1.00 80.69 109 ARG A N 1
ATOM 850 C CA . ARG A 1 109 ? -0.988 -11.701 5.999 1.00 80.69 109 ARG A CA 1
ATOM 851 C C . ARG A 1 109 ? 0.288 -11.164 5.321 1.00 80.69 109 ARG A C 1
ATOM 853 O O . ARG A 1 109 ? 1.392 -11.423 5.789 1.00 80.69 109 ARG A O 1
ATOM 860 N N . GLY A 1 110 ? 0.154 -10.426 4.214 1.00 79.31 110 GLY A N 1
ATOM 861 C CA . GLY A 1 110 ? 1.281 -9.749 3.553 1.00 79.31 110 GLY A CA 1
ATOM 862 C C . GLY A 1 110 ? 2.142 -10.633 2.641 1.00 79.31 110 GLY A C 1
ATOM 863 O O . GLY A 1 110 ? 3.192 -10.187 2.166 1.00 79.31 110 GLY A O 1
ATOM 864 N N . ALA A 1 111 ? 1.710 -11.867 2.363 1.00 83.25 111 ALA A N 1
ATOM 865 C CA . ALA A 1 111 ? 2.432 -12.781 1.483 1.00 83.25 111 ALA A CA 1
ATOM 866 C C . ALA A 1 111 ? 2.485 -12.263 0.032 1.00 83.25 111 ALA A C 1
ATOM 868 O O . ALA A 1 111 ? 1.459 -11.930 -0.559 1.00 83.25 111 ALA A O 1
ATOM 869 N N . LYS A 1 112 ? 3.672 -12.261 -0.586 1.00 85.38 112 LYS A N 1
ATOM 870 C CA . LYS A 1 112 ? 3.895 -11.782 -1.968 1.00 85.38 112 LYS A CA 1
ATOM 871 C C . LYS A 1 112 ? 3.750 -12.899 -3.005 1.00 85.38 112 LYS A C 1
ATOM 873 O O . LYS A 1 112 ? 4.550 -13.003 -3.927 1.00 85.38 112 LYS A O 1
ATOM 878 N N . ARG A 1 113 ? 2.733 -13.752 -2.840 1.00 83.38 113 ARG A N 1
ATOM 879 C CA . ARG A 1 113 ? 2.572 -14.984 -3.640 1.00 83.38 113 ARG A CA 1
ATOM 880 C C . ARG A 1 113 ? 2.411 -14.724 -5.132 1.00 83.38 113 ARG A C 1
ATOM 882 O O . ARG A 1 113 ? 2.829 -15.536 -5.938 1.00 83.38 113 ARG A O 1
ATOM 889 N N . ALA A 1 114 ? 1.872 -13.567 -5.505 1.00 83.19 114 ALA A N 1
ATOM 890 C CA . ALA A 1 114 ? 1.736 -13.209 -6.908 1.00 83.19 114 ALA A CA 1
ATOM 891 C C . ALA A 1 114 ? 3.082 -13.141 -7.648 1.00 83.19 114 ALA A C 1
ATOM 893 O O . ALA A 1 114 ? 3.102 -13.414 -8.835 1.00 83.19 114 ALA A O 1
ATOM 894 N N . LEU A 1 115 ? 4.191 -12.829 -6.963 1.00 81.88 115 LEU A N 1
ATOM 895 C CA . LEU A 1 115 ? 5.531 -12.867 -7.561 1.00 81.88 115 LEU A CA 1
ATOM 896 C C . LEU A 1 115 ? 6.077 -14.291 -7.706 1.00 81.88 115 LEU A C 1
ATOM 898 O O . LEU A 1 115 ? 6.914 -14.517 -8.566 1.00 81.88 115 LEU A O 1
ATOM 902 N N . GLN A 1 116 ? 5.617 -15.230 -6.874 1.00 81.88 116 GLN A N 1
ATOM 903 C CA . GLN A 1 116 ? 6.039 -16.629 -6.944 1.00 81.88 116 GLN A CA 1
ATOM 904 C C . GLN A 1 116 ? 5.548 -17.291 -8.233 1.00 81.88 116 GLN A C 1
ATOM 906 O O . GLN A 1 116 ? 6.295 -18.038 -8.841 1.00 81.88 116 GLN A O 1
ATOM 911 N N . TRP A 1 117 ? 4.312 -16.999 -8.642 1.00 77.06 117 TRP A N 1
ATOM 912 C CA . TRP A 1 117 ? 3.687 -17.601 -9.826 1.00 77.06 117 TRP A CA 1
ATOM 913 C C . TRP A 1 117 ? 3.770 -16.717 -11.075 1.00 77.06 117 TRP A C 1
ATOM 915 O O . TRP A 1 117 ? 3.225 -17.054 -12.125 1.00 77.06 117 TRP A O 1
ATOM 925 N N . LEU A 1 118 ? 4.387 -15.537 -10.972 1.00 79.12 118 LEU A N 1
ATOM 926 C CA . LEU A 1 118 ? 4.493 -14.627 -12.105 1.00 79.12 118 LEU A CA 1
ATOM 927 C C . LEU A 1 118 ? 5.468 -15.210 -13.127 1.00 79.12 118 LEU A C 1
ATOM 929 O O . LEU A 1 118 ? 6.652 -15.344 -12.836 1.00 79.12 118 LEU A O 1
ATOM 933 N N . ASN A 1 119 ? 4.967 -15.487 -14.332 1.00 74.25 119 ASN A N 1
ATOM 934 C CA . ASN A 1 119 ? 5.707 -16.152 -15.411 1.00 74.25 119 ASN A CA 1
ATOM 935 C C . ASN A 1 119 ? 6.170 -17.582 -15.068 1.00 74.25 119 ASN A C 1
ATOM 937 O O . ASN A 1 119 ? 7.064 -18.101 -15.732 1.00 74.25 119 ASN A O 1
ATOM 941 N N . ASP A 1 120 ? 5.547 -18.210 -14.068 1.00 72.69 120 ASP A N 1
ATOM 942 C CA . ASP A 1 120 ? 5.726 -19.624 -13.741 1.00 72.69 120 ASP A CA 1
ATOM 943 C C . ASP A 1 120 ? 4.833 -20.447 -14.683 1.00 72.69 120 ASP A C 1
ATOM 945 O O . ASP A 1 120 ? 3.656 -20.690 -14.411 1.00 72.69 120 ASP A O 1
ATOM 949 N N . ALA A 1 121 ? 5.352 -20.718 -15.881 1.00 58.12 121 ALA A N 1
ATOM 950 C CA . ALA A 1 121 ? 4.717 -21.572 -16.875 1.00 58.12 121 ALA A CA 1
ATOM 951 C C . ALA A 1 121 ? 5.477 -22.903 -16.928 1.00 58.12 121 ALA A C 1
ATOM 953 O O . ALA A 1 121 ? 6.379 -23.071 -17.749 1.00 58.12 121 ALA A O 1
ATOM 954 N N . GLU A 1 122 ? 5.105 -23.814 -16.031 1.00 53.22 122 GLU A N 1
ATOM 955 C CA . GLU A 1 122 ? 5.360 -25.257 -16.137 1.00 53.22 122 GLU A CA 1
ATOM 956 C C . GLU A 1 122 ? 4.079 -26.001 -16.539 1.00 53.22 122 GLU A C 1
ATOM 958 O O . GLU A 1 122 ? 2.979 -25.602 -16.080 1.00 53.22 122 GLU A O 1
#

Sequence (122 aa):
MYSYYKSITVILVLSCIIFPAQAGITRIITDMPVTIEFDSFGHTGAYEKITGTVEGEIDPNDRRHRDIVDIDIAPTTNGKVAYRAPFYILRPADPTKANGRIFYAVGNRGAKRALQWLNDAE

pLDDT: mean 83.35, std 17.14, range [36.72, 97.56]

Foldseek 3Di:
DDDDDDDPPPPPPPPPPPDDPCPQWPDWAKDPWDWDADPVVPPLTIKIKIKTKTKGWAQLPDPVCVPPPCSVVADDDPRTHIDMDMDIDIGRPPNVSDPPDDDDDDDDVPDPVCVVCPVVDD

Nearest PDB structures (foldseek):
  6v05-assembly1_F  TM=3.569E-01  e=6.577E+00  Escherichia coli K-12
  7z4z-assembly1_B  TM=2.455E-01  e=5.177E+00  Homo sapiens

Mean predicted aligned error: 10.36 Å

Radius of gyration: 24.06 Å; Cα contacts (8 Å, |Δi|>4): 139; chains: 1; bounding box: 79×40×55 Å